Protein AF-A0A1Z8V7V6-F1 (afdb_monomer_lite)

pLDDT: mean 82.3, std 11.5, range [43.56, 96.5]

Radius of gyration: 15.05 Å; chains: 1; bounding box: 39×36×38 Å

Secondary structure (DSSP, 8-state):
-HHHHHHHHHHTTS-GGGGGGGGGGGS---HHHHHHHHHHHHHHHHHHHH-HHHHHHHHHHHHHHHHTT-HHHHHHHHHHHIIIIIHHHHHHTS-HHHHHHHHHHHHHHHHHHHHTGGG----HHHHHHHHHHHHHHHHGGG--

Sequence (144 aa):
MILSGSHGFTDAGKPLPELTPYAFALLPIPSDVTTACFAGSSIVHFSRDIGFWPSMGFHVLLVALAFARLEYFAWMILSVYMWFLHIPKQISSNTETENKQVLCSFICLLPIAYIMQDSFVFDTFLQKIVVSHIVISRKKSQTH

Structure (mmCIF, N/CA/C/O backbone):
data_AF-A0A1Z8V7V6-F1
#
_entry.id   AF-A0A1Z8V7V6-F1
#
loop_
_atom_site.group_PDB
_atom_site.id
_atom_site.type_symbol
_atom_site.label_atom_id
_atom_site.label_alt_id
_atom_site.label_comp_id
_atom_site.label_asym_id
_atom_site.label_entity_id
_atom_site.label_seq_id
_atom_site.pdbx_PDB_ins_code
_atom_site.Cartn_x
_atom_site.Cartn_y
_atom_site.Cartn_z
_atom_site.occupancy
_atom_site.B_iso_or_equiv
_atom_site.auth_seq_id
_atom_site.auth_comp_id
_atom_site.auth_asym_id
_atom_site.auth_atom_id
_atom_site.pdbx_PDB_model_num
ATOM 1 N N . MET A 1 1 ? 9.149 -5.134 4.217 1.00 50.00 1 MET A N 1
ATOM 2 C CA . MET A 1 1 ? 9.437 -5.334 5.649 1.00 50.00 1 MET A CA 1
ATOM 3 C C . MET A 1 1 ? 9.040 -4.130 6.488 1.00 50.00 1 MET A C 1
ATOM 5 O O . MET A 1 1 ? 8.273 -4.323 7.412 1.00 50.00 1 MET A O 1
ATOM 9 N N . ILE A 1 2 ? 9.482 -2.909 6.169 1.00 56.66 2 ILE A N 1
ATOM 10 C CA . ILE A 1 2 ? 9.160 -1.712 6.968 1.00 56.66 2 ILE A CA 1
ATOM 11 C C . ILE A 1 2 ? 7.733 -1.212 6.758 1.00 56.66 2 ILE A C 1
ATOM 13 O O . ILE A 1 2 ? 7.024 -1.090 7.739 1.00 56.66 2 ILE A O 1
ATOM 17 N N . LEU A 1 3 ? 7.280 -1.014 5.513 1.00 59.72 3 LEU A N 1
ATOM 18 C CA . LEU A 1 3 ? 5.876 -0.664 5.235 1.00 59.72 3 LEU A CA 1
ATOM 19 C C . LEU A 1 3 ? 4.927 -1.746 5.767 1.00 59.72 3 LEU A C 1
ATOM 21 O O . LEU A 1 3 ? 4.022 -1.486 6.540 1.00 59.72 3 LEU A O 1
ATOM 25 N N . SER A 1 4 ? 5.195 -3.006 5.436 1.00 61.66 4 SER A N 1
ATOM 26 C CA . SER A 1 4 ? 4.468 -4.156 5.989 1.00 61.66 4 SER A CA 1
ATOM 27 C C . SER A 1 4 ? 4.555 -4.253 7.522 1.00 61.66 4 SER A C 1
ATOM 29 O O . SER A 1 4 ? 3.616 -4.710 8.159 1.00 61.66 4 SER A O 1
ATOM 31 N N . GLY A 1 5 ? 5.676 -3.841 8.115 1.00 59.69 5 GLY A N 1
ATOM 32 C CA . GLY A 1 5 ? 5.939 -3.897 9.550 1.00 59.69 5 GLY A CA 1
ATOM 33 C C . GLY A 1 5 ? 5.271 -2.757 10.307 1.00 59.69 5 GLY A C 1
ATOM 34 O O . GLY A 1 5 ? 4.715 -3.003 11.365 1.00 59.69 5 GLY A O 1
ATOM 35 N N . SER A 1 6 ? 5.235 -1.544 9.751 1.00 65.19 6 SER A N 1
ATOM 36 C CA . SER A 1 6 ? 4.449 -0.428 10.278 1.00 65.19 6 SER A CA 1
ATOM 37 C C . SER A 1 6 ? 2.956 -0.721 10.159 1.00 65.19 6 SER A C 1
ATOM 39 O O . SER A 1 6 ? 2.206 -0.494 11.105 1.00 65.19 6 SER A O 1
ATOM 41 N N . HIS A 1 7 ? 2.520 -1.320 9.052 1.00 73.19 7 HIS A N 1
ATOM 42 C CA . HIS A 1 7 ? 1.152 -1.806 8.888 1.00 73.19 7 HIS A CA 1
ATOM 43 C C . HIS A 1 7 ? 0.796 -2.903 9.907 1.00 73.19 7 HIS A C 1
ATOM 45 O O . HIS A 1 7 ? -0.213 -2.788 10.597 1.00 73.19 7 HIS A O 1
ATOM 51 N N . GLY A 1 8 ? 1.656 -3.908 10.099 1.00 71.44 8 GLY A N 1
ATOM 52 C CA . GLY A 1 8 ? 1.454 -4.933 11.129 1.00 71.44 8 GLY A CA 1
ATOM 53 C C . GLY A 1 8 ? 1.480 -4.372 12.556 1.00 71.44 8 GLY A C 1
ATOM 54 O O . GLY A 1 8 ? 0.655 -4.745 13.384 1.00 71.44 8 GLY A O 1
ATOM 55 N N . PHE A 1 9 ? 2.386 -3.434 12.844 1.00 74.12 9 PHE A N 1
ATOM 56 C CA . PHE A 1 9 ? 2.517 -2.810 14.162 1.00 74.12 9 PHE A CA 1
ATOM 57 C C . PHE A 1 9 ? 1.311 -1.933 14.508 1.00 74.12 9 PHE A C 1
ATOM 59 O O . PHE A 1 9 ? 0.814 -1.991 15.629 1.00 74.12 9 PHE A O 1
ATOM 66 N N . THR A 1 10 ? 0.793 -1.172 13.540 1.00 74.38 10 THR A N 1
ATOM 67 C CA . THR A 1 10 ? -0.421 -0.357 13.727 1.00 74.38 10 THR A CA 1
ATOM 68 C C . THR A 1 10 ? -1.684 -1.198 13.936 1.00 74.38 10 THR A C 1
ATOM 70 O O . THR A 1 10 ? -2.647 -0.709 14.523 1.00 74.38 10 THR A O 1
ATOM 73 N N . ASP A 1 11 ? -1.685 -2.468 13.521 1.00 80.00 11 ASP A N 1
ATOM 74 C CA . ASP A 1 11 ? -2.798 -3.394 13.750 1.00 80.00 11 ASP A CA 1
ATOM 75 C C . ASP A 1 11 ? -2.637 -4.261 15.008 1.00 80.00 11 ASP A C 1
ATOM 77 O O . ASP A 1 11 ? -3.617 -4.848 15.460 1.00 80.00 11 ASP A O 1
ATOM 81 N N . ALA A 1 12 ? -1.444 -4.330 15.610 1.00 77.38 12 ALA A N 1
ATOM 82 C CA . ALA A 1 12 ? -1.124 -5.271 16.691 1.00 77.38 12 ALA A CA 1
ATOM 83 C C . ALA A 1 12 ? -2.007 -5.132 17.951 1.00 77.38 12 ALA A C 1
ATOM 85 O O . ALA A 1 12 ? -2.104 -6.071 18.737 1.00 77.38 12 ALA A O 1
ATOM 86 N N . GLY A 1 13 ? -2.660 -3.982 18.147 1.00 76.25 13 GLY A N 1
ATOM 87 C CA . GLY A 1 13 ? -3.588 -3.736 19.257 1.00 76.25 13 GLY A CA 1
ATOM 88 C C . GLY A 1 13 ? -5.058 -4.081 18.981 1.00 76.25 13 GLY A C 1
ATOM 89 O O . GLY A 1 13 ? -5.891 -3.873 19.862 1.00 76.25 13 GLY A O 1
ATOM 90 N N . LYS A 1 14 ? -5.410 -4.555 17.778 1.00 80.94 14 LYS A N 1
ATOM 91 C CA . LYS A 1 14 ? -6.806 -4.802 17.375 1.00 80.94 14 LYS A CA 1
ATOM 92 C C . LYS A 1 14 ? -7.329 -6.158 17.872 1.00 80.94 14 LYS A C 1
ATOM 94 O O . LYS A 1 14 ? -6.554 -7.107 18.010 1.00 80.94 14 LYS A O 1
ATOM 99 N N . PRO A 1 15 ? -8.645 -6.294 18.129 1.00 84.12 15 PRO A N 1
ATOM 100 C CA . PRO A 1 15 ? -9.222 -7.556 18.583 1.00 84.12 15 PRO A CA 1
ATOM 101 C C . PRO A 1 15 ? -9.120 -8.644 17.500 1.00 84.12 15 PRO A C 1
ATOM 103 O O . PRO A 1 15 ? -9.213 -8.364 16.305 1.00 84.12 15 PRO A O 1
ATOM 106 N N . LEU A 1 16 ? -8.984 -9.911 17.915 1.00 85.25 16 LEU A N 1
ATOM 107 C CA . LEU A 1 16 ? -8.756 -11.055 17.013 1.00 85.25 16 LEU A CA 1
ATOM 108 C C . LEU A 1 16 ? -9.713 -11.137 15.801 1.00 85.25 16 LEU A C 1
ATOM 110 O O . LEU A 1 16 ? -9.227 -11.399 14.699 1.00 85.25 16 LEU A O 1
ATOM 114 N N . PRO A 1 17 ? -11.035 -10.884 15.924 1.00 87.38 17 PRO A N 1
ATOM 115 C CA . PRO A 1 17 ? -11.937 -10.913 14.770 1.00 87.38 17 PRO A CA 1
ATOM 116 C C . PRO A 1 17 ? -11.606 -9.864 13.699 1.00 87.38 17 PRO A C 1
ATOM 118 O O . PRO A 1 17 ? -11.853 -10.089 12.513 1.00 87.38 17 PRO A O 1
ATOM 121 N N . GLU A 1 18 ? -11.028 -8.726 14.086 1.00 84.38 18 GLU A N 1
ATOM 122 C CA . GLU A 1 18 ? -10.597 -7.679 13.155 1.00 84.38 18 GLU A CA 1
ATOM 123 C C . GLU A 1 18 ? -9.284 -8.021 12.455 1.00 84.38 18 GLU A C 1
ATOM 125 O O . GLU A 1 18 ? -9.044 -7.525 11.360 1.00 84.38 18 GLU A O 1
ATOM 130 N N . LEU A 1 19 ? -8.475 -8.911 13.032 1.00 86.38 19 LEU A N 1
ATOM 131 C CA . LEU A 1 19 ? -7.232 -9.401 12.435 1.00 86.38 19 LEU A CA 1
ATOM 132 C C . LEU A 1 19 ? -7.458 -10.534 11.426 1.00 86.38 19 LEU A C 1
ATOM 134 O O . LEU A 1 19 ? -6.519 -10.946 10.751 1.00 86.38 19 LEU A O 1
ATOM 138 N N . THR A 1 20 ? -8.695 -11.014 11.264 1.00 90.31 20 THR A N 1
ATOM 139 C CA . THR A 1 20 ? -9.035 -12.085 10.312 1.00 90.31 20 THR A CA 1
ATOM 140 C C . THR A 1 20 ? -8.569 -11.844 8.870 1.00 90.31 20 THR A C 1
ATOM 142 O O . THR A 1 20 ? -8.186 -12.829 8.235 1.00 90.31 20 THR A O 1
ATOM 145 N N . PRO A 1 21 ? -8.484 -10.604 8.331 1.00 90.75 21 PRO A N 1
ATOM 146 C CA . PRO A 1 21 ? -7.921 -10.388 7.001 1.00 90.75 21 PRO A CA 1
ATOM 147 C C . PRO A 1 21 ? -6.472 -10.866 6.864 1.00 90.75 21 PRO A C 1
ATOM 149 O O . PRO A 1 21 ? -6.101 -11.288 5.777 1.00 90.75 21 PRO A O 1
ATOM 152 N N . TYR A 1 22 ? -5.678 -10.908 7.942 1.00 88.56 22 TYR A N 1
ATOM 153 C CA . TYR A 1 22 ? -4.311 -11.443 7.900 1.00 88.56 22 TYR A CA 1
ATOM 154 C C . TYR A 1 22 ? -4.242 -12.939 7.577 1.00 88.56 22 TYR A C 1
ATOM 156 O O . TYR A 1 22 ? -3.203 -13.404 7.109 1.00 88.56 22 TYR A O 1
ATOM 164 N N . ALA A 1 23 ? -5.337 -13.696 7.725 1.00 89.06 23 ALA A N 1
ATOM 165 C CA . ALA A 1 23 ? -5.397 -15.078 7.249 1.00 89.06 23 ALA A CA 1
ATOM 166 C C . ALA A 1 23 ? -5.151 -15.177 5.728 1.00 89.06 23 ALA A C 1
ATOM 168 O O . ALA A 1 23 ? -4.645 -16.192 5.252 1.00 89.06 23 ALA A O 1
ATOM 169 N N . PHE A 1 24 ? -5.415 -14.101 4.972 1.00 87.38 24 PHE A N 1
ATOM 170 C CA . PHE A 1 24 ? -5.068 -13.982 3.553 1.00 87.38 24 PHE A CA 1
ATOM 171 C C . PHE A 1 24 ? -3.570 -14.186 3.287 1.00 87.38 24 PHE A C 1
ATOM 173 O O . PHE A 1 24 ? -3.202 -14.773 2.269 1.00 87.38 24 PHE A O 1
ATOM 180 N N . ALA A 1 25 ? -2.700 -13.760 4.211 1.00 88.06 25 ALA A N 1
ATOM 181 C CA . ALA A 1 25 ? -1.253 -13.920 4.082 1.00 88.06 25 ALA A CA 1
ATOM 182 C C . ALA A 1 25 ? -0.804 -15.389 4.066 1.00 88.06 25 ALA A C 1
ATOM 184 O O . ALA A 1 25 ? 0.235 -15.698 3.483 1.00 88.06 25 ALA A O 1
ATOM 185 N N . LEU A 1 26 ? -1.607 -16.290 4.640 1.00 90.19 26 LEU A N 1
ATOM 186 C CA . LEU A 1 26 ? -1.326 -17.725 4.711 1.00 90.19 26 LEU A CA 1
ATOM 187 C C . LEU A 1 26 ? -1.820 -18.500 3.481 1.00 90.19 26 LEU A C 1
ATOM 189 O O . LEU A 1 26 ? -1.464 -19.663 3.304 1.00 90.19 26 LEU A O 1
ATOM 193 N N . LEU A 1 27 ? -2.639 -17.884 2.623 1.00 91.50 27 LEU A N 1
ATOM 194 C CA . LEU A 1 27 ? -3.195 -18.564 1.457 1.00 91.50 27 LEU A CA 1
ATOM 195 C C . LEU A 1 27 ? -2.133 -18.725 0.352 1.00 91.50 27 LEU A C 1
ATOM 197 O O . LEU A 1 27 ? -1.393 -17.771 0.068 1.00 91.50 27 LEU A O 1
ATOM 201 N N . PRO A 1 28 ? -2.084 -19.880 -0.343 1.00 93.25 28 PRO A N 1
ATOM 202 C CA . PRO A 1 28 ? -1.144 -20.146 -1.435 1.00 93.25 28 PRO A CA 1
ATOM 203 C C . PRO A 1 28 ? -1.576 -19.452 -2.740 1.00 93.25 28 PRO A C 1
ATOM 205 O O . PRO A 1 28 ? -1.798 -20.078 -3.772 1.00 93.25 28 PRO A O 1
ATOM 208 N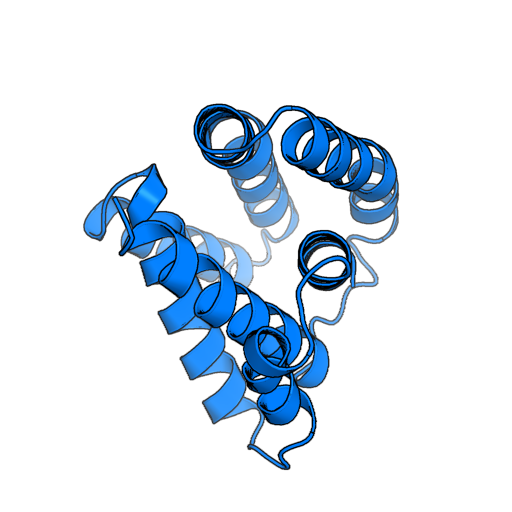 N . ILE A 1 29 ? -1.741 -18.132 -2.688 1.00 90.44 29 ILE A N 1
ATOM 209 C CA . ILE A 1 29 ? -2.139 -17.305 -3.830 1.00 90.44 29 ILE A CA 1
ATOM 210 C C . ILE A 1 29 ? -0.910 -17.026 -4.704 1.00 90.44 29 ILE A C 1
ATOM 212 O O . ILE A 1 29 ? 0.121 -16.626 -4.143 1.00 90.44 29 ILE A O 1
ATOM 216 N N . PRO A 1 30 ? -1.019 -17.176 -6.040 1.00 93.38 30 PRO A N 1
ATOM 217 C CA . PRO A 1 30 ? 0.051 -16.850 -6.978 1.00 93.38 30 PRO A CA 1
ATOM 218 C C . PRO A 1 30 ? 0.579 -15.418 -6.818 1.00 93.38 30 PRO A C 1
ATOM 220 O O . PRO A 1 30 ? -0.165 -14.495 -6.463 1.00 93.38 30 PRO A O 1
ATOM 223 N N . SER A 1 31 ? 1.867 -15.226 -7.113 1.00 90.12 31 SER A N 1
ATOM 224 C CA . SER A 1 31 ? 2.532 -13.925 -6.961 1.00 90.12 31 SER A CA 1
ATOM 225 C C . SER A 1 31 ? 1.898 -12.840 -7.834 1.00 90.12 31 SER A C 1
ATOM 227 O O . SER A 1 31 ? 1.666 -11.730 -7.357 1.00 90.12 31 SER A O 1
ATOM 229 N N . ASP A 1 32 ? 1.527 -13.174 -9.071 1.00 92.62 32 ASP A N 1
ATOM 230 C CA . ASP A 1 32 ? 0.951 -12.216 -10.023 1.00 92.62 32 ASP A CA 1
ATOM 231 C C . ASP A 1 32 ? -0.406 -11.690 -9.545 1.00 92.62 32 ASP A C 1
ATOM 233 O O . ASP A 1 32 ? -0.665 -10.487 -9.553 1.00 92.62 32 ASP A O 1
ATOM 237 N N . VAL A 1 33 ? -1.248 -12.594 -9.033 1.00 93.56 33 VAL A N 1
ATOM 238 C CA . VAL A 1 33 ? -2.550 -12.246 -8.446 1.00 93.56 33 VAL A CA 1
ATOM 239 C C . VAL A 1 33 ? -2.352 -11.374 -7.210 1.00 93.56 33 VAL A C 1
ATOM 241 O O . VAL A 1 33 ? -3.017 -10.353 -7.059 1.00 93.56 33 VAL A O 1
ATOM 244 N N . THR A 1 34 ? -1.403 -11.739 -6.346 1.00 92.00 34 THR A N 1
ATOM 245 C CA . THR A 1 34 ? -1.084 -10.956 -5.146 1.00 92.00 34 THR A CA 1
ATOM 246 C C . THR A 1 34 ? -0.609 -9.549 -5.510 1.00 92.00 34 THR A C 1
ATOM 248 O O . THR A 1 34 ? -1.074 -8.580 -4.913 1.00 92.00 34 THR A O 1
ATOM 251 N N . THR A 1 35 ? 0.241 -9.431 -6.529 1.00 91.06 35 THR A N 1
ATOM 252 C CA . THR A 1 35 ? 0.769 -8.153 -7.018 1.00 91.06 35 THR A CA 1
ATOM 253 C C . THR A 1 35 ? -0.349 -7.286 -7.590 1.00 91.06 35 THR A C 1
ATOM 255 O O . THR A 1 35 ? -0.432 -6.102 -7.266 1.00 91.06 35 THR A O 1
ATOM 258 N N . ALA A 1 36 ? -1.268 -7.869 -8.367 1.00 91.00 36 ALA A N 1
ATOM 259 C CA . ALA A 1 36 ? -2.441 -7.163 -8.879 1.00 91.00 36 ALA A CA 1
ATOM 260 C C . ALA A 1 36 ? -3.362 -6.679 -7.742 1.00 91.00 36 ALA A C 1
ATOM 262 O O . ALA A 1 36 ? -3.774 -5.516 -7.723 1.00 91.00 36 ALA A O 1
ATOM 263 N N . CYS A 1 37 ? -3.640 -7.539 -6.756 1.00 91.81 37 CYS A N 1
ATOM 264 C CA . CYS A 1 37 ? -4.417 -7.178 -5.569 1.00 91.81 37 CYS A CA 1
ATOM 265 C C . CYS A 1 37 ? -3.742 -6.067 -4.759 1.00 91.81 37 CYS A C 1
ATOM 267 O O . CYS A 1 37 ? -4.419 -5.136 -4.322 1.00 91.81 37 CYS A O 1
ATOM 269 N N . PHE A 1 38 ? -2.426 -6.145 -4.568 1.00 91.62 38 PHE A N 1
ATOM 270 C CA . PHE A 1 38 ? -1.636 -5.125 -3.889 1.00 91.62 38 PHE A CA 1
ATOM 271 C C . PHE A 1 38 ? -1.705 -3.788 -4.625 1.00 91.62 38 PHE A C 1
ATOM 273 O O . PHE A 1 38 ? -2.077 -2.788 -4.013 1.00 91.62 38 PHE A O 1
ATOM 280 N N . ALA A 1 39 ? -1.452 -3.774 -5.935 1.00 92.00 39 ALA A N 1
ATOM 281 C CA . ALA A 1 39 ? -1.514 -2.564 -6.748 1.00 92.00 39 ALA A CA 1
ATOM 282 C C . ALA A 1 39 ? -2.903 -1.909 -6.685 1.00 92.00 39 ALA A C 1
ATOM 284 O O . ALA A 1 39 ? -3.018 -0.724 -6.368 1.00 92.00 39 ALA A O 1
ATOM 285 N N . GLY A 1 40 ? -3.970 -2.686 -6.898 1.00 93.31 40 GLY A N 1
ATOM 286 C CA . GLY A 1 40 ? -5.342 -2.182 -6.811 1.00 93.31 40 GLY A CA 1
ATOM 287 C C . GLY A 1 40 ? -5.699 -1.676 -5.410 1.00 93.31 40 GLY A C 1
ATOM 288 O O . GLY A 1 40 ? -6.298 -0.609 -5.260 1.00 93.31 40 GLY A O 1
ATOM 289 N N . SER A 1 41 ? -5.290 -2.400 -4.365 1.00 92.12 41 SER A N 1
ATOM 290 C CA . SER A 1 41 ? -5.546 -1.997 -2.977 1.00 92.12 41 SER A CA 1
ATOM 291 C C . SER A 1 41 ? -4.807 -0.713 -2.623 1.00 92.12 41 SER A C 1
ATOM 293 O O . SER A 1 41 ? -5.403 0.155 -1.987 1.00 92.12 41 SER A O 1
ATOM 295 N N . SER A 1 42 ? -3.558 -0.571 -3.072 1.00 91.56 42 SER A N 1
ATOM 296 C CA . SER A 1 42 ? -2.728 0.616 -2.871 1.00 91.56 42 SER A CA 1
ATOM 297 C C . SER A 1 42 ? -3.328 1.836 -3.572 1.00 91.56 42 SER A C 1
ATOM 299 O O . SER A 1 42 ? -3.553 2.855 -2.924 1.00 91.56 42 SER A O 1
ATOM 301 N N . ILE A 1 43 ? -3.741 1.720 -4.840 1.00 94.50 43 ILE A N 1
ATOM 302 C CA . ILE A 1 43 ? -4.402 2.824 -5.562 1.00 94.50 43 ILE 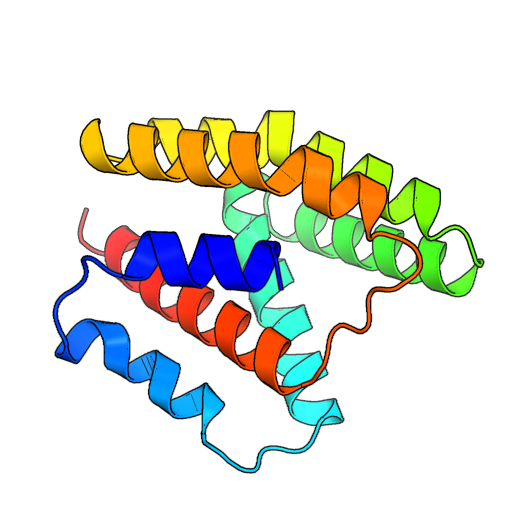A CA 1
ATOM 303 C C . ILE A 1 43 ? -5.630 3.315 -4.793 1.00 94.50 43 ILE A C 1
ATOM 305 O O . ILE A 1 43 ? -5.788 4.513 -4.549 1.00 94.50 43 ILE A O 1
ATOM 309 N N . VAL A 1 44 ? -6.501 2.401 -4.365 1.00 93.56 44 VAL A N 1
ATOM 310 C CA . VAL A 1 44 ? -7.723 2.794 -3.660 1.00 93.56 44 VAL A CA 1
ATOM 311 C C . VAL A 1 44 ? -7.420 3.271 -2.233 1.00 93.56 44 VAL A C 1
ATOM 313 O O . VAL A 1 44 ? -8.104 4.161 -1.735 1.00 93.56 44 VAL A O 1
ATOM 316 N N . HIS A 1 45 ? -6.387 2.753 -1.569 1.00 90.88 45 HIS A N 1
ATOM 317 C CA . HIS A 1 45 ? -5.954 3.248 -0.261 1.00 90.88 45 HIS A CA 1
ATOM 318 C C . HIS A 1 45 ? -5.486 4.708 -0.348 1.00 90.88 45 HIS A C 1
ATOM 320 O O . HIS A 1 45 ? -6.061 5.569 0.314 1.00 90.88 45 HIS A O 1
ATOM 326 N N . PHE A 1 46 ? -4.549 5.000 -1.250 1.00 90.31 46 PHE A N 1
ATOM 327 C CA . PHE A 1 46 ? -3.984 6.336 -1.463 1.00 90.31 46 PHE A CA 1
ATOM 328 C C . PHE A 1 46 ? -5.003 7.311 -2.077 1.00 90.31 46 PHE A C 1
ATOM 330 O O . PHE A 1 46 ? -4.917 8.522 -1.884 1.00 90.31 46 PHE A O 1
ATOM 337 N N . SER A 1 47 ? -6.044 6.810 -2.756 1.00 93.88 47 SER A N 1
ATOM 338 C CA . SER A 1 47 ? -7.128 7.664 -3.261 1.00 93.88 47 SER A CA 1
ATOM 339 C C . SER A 1 47 ? -7.910 8.381 -2.164 1.00 93.88 47 SER A C 1
ATOM 341 O O . SER A 1 47 ? -8.534 9.406 -2.430 1.00 93.88 47 SER A O 1
ATOM 343 N N . ARG A 1 48 ? -7.861 7.879 -0.924 1.00 88.69 48 ARG A N 1
ATOM 344 C CA . ARG A 1 48 ? -8.448 8.576 0.221 1.00 88.69 48 ARG A CA 1
ATOM 345 C C . ARG A 1 48 ? -7.708 9.864 0.520 1.00 88.69 48 ARG A C 1
ATOM 347 O O . ARG A 1 48 ? -8.338 10.805 0.992 1.00 88.69 48 ARG A O 1
ATOM 354 N N . ASP A 1 49 ? -6.413 9.915 0.230 1.00 89.75 49 ASP A N 1
ATOM 355 C CA . ASP A 1 49 ? -5.561 11.051 0.546 1.00 89.75 49 ASP A CA 1
ATOM 356 C C . ASP A 1 49 ? -5.687 12.143 -0.505 1.00 89.75 49 ASP A C 1
ATOM 358 O O . ASP A 1 49 ? -5.979 13.282 -0.143 1.00 89.75 49 ASP A O 1
ATOM 362 N N . ILE A 1 50 ? -5.543 11.765 -1.780 1.00 92.75 50 ILE A N 1
ATOM 363 C CA . ILE A 1 50 ? -5.386 12.689 -2.914 1.00 92.75 50 ILE A CA 1
ATOM 364 C C . ILE A 1 50 ? -6.431 12.513 -4.030 1.00 92.75 50 ILE A C 1
ATOM 366 O O . ILE A 1 50 ? -6.335 13.156 -5.070 1.00 92.75 50 ILE A O 1
ATOM 370 N N . GLY A 1 51 ? -7.438 11.656 -3.847 1.00 93.75 51 GLY A N 1
ATOM 371 C CA . GLY A 1 51 ? -8.432 11.324 -4.872 1.00 93.75 51 GLY A CA 1
ATOM 372 C C . GLY A 1 51 ? -8.000 10.185 -5.804 1.00 93.75 51 GLY A C 1
ATOM 373 O O . GLY A 1 51 ? -6.825 9.824 -5.892 1.00 93.75 51 GLY A O 1
ATOM 374 N N . PHE A 1 52 ? -8.967 9.590 -6.513 1.00 94.69 52 PHE A N 1
ATOM 375 C CA . PHE A 1 52 ? -8.734 8.391 -7.333 1.00 94.69 52 PHE A CA 1
ATOM 376 C C . PHE A 1 52 ? -7.779 8.637 -8.506 1.00 94.69 52 PHE A C 1
ATOM 378 O O . PHE A 1 52 ? -6.779 7.933 -8.629 1.00 94.69 52 PHE A O 1
ATOM 385 N N . TRP A 1 53 ? -8.048 9.649 -9.337 1.00 96.50 53 TRP A N 1
ATOM 386 C CA . TRP A 1 53 ? -7.222 9.935 -10.514 1.00 96.50 53 TRP A CA 1
ATOM 387 C C . TRP A 1 53 ? -5.780 10.324 -10.155 1.00 96.50 53 TRP A C 1
ATOM 389 O O . TRP A 1 53 ? -4.870 9.738 -10.743 1.00 96.50 53 TRP A O 1
ATOM 399 N N . PRO A 1 54 ? -5.528 11.211 -9.167 1.00 95.69 54 PRO A N 1
ATOM 400 C CA . PRO A 1 54 ? -4.162 11.507 -8.740 1.00 95.69 54 PRO A CA 1
ATOM 401 C C . PRO A 1 54 ? -3.452 10.293 -8.140 1.00 95.69 54 PRO A C 1
ATOM 403 O O . PRO A 1 54 ? -2.283 10.080 -8.436 1.00 95.69 54 PRO A O 1
ATOM 406 N N . SER A 1 55 ? -4.152 9.449 -7.371 1.00 95.25 55 SER A N 1
ATOM 407 C CA . SER A 1 55 ? -3.583 8.197 -6.853 1.00 95.25 55 SER A CA 1
ATOM 408 C C . SER A 1 55 ? -3.183 7.237 -7.974 1.00 95.25 55 SER A C 1
ATOM 410 O O . SER A 1 55 ? -2.075 6.700 -7.967 1.00 95.25 55 SER A O 1
ATOM 412 N N . MET A 1 56 ? -4.047 7.048 -8.973 1.00 96.12 56 MET A N 1
ATOM 413 C CA . MET A 1 56 ? -3.735 6.200 -10.121 1.00 96.12 56 MET A CA 1
ATOM 414 C C . MET A 1 56 ? -2.544 6.756 -10.911 1.00 96.12 56 MET A C 1
ATOM 416 O O . MET A 1 56 ? -1.611 6.012 -11.203 1.00 96.12 56 MET A O 1
ATOM 420 N N . GLY A 1 57 ? -2.532 8.063 -11.195 1.00 96.50 57 GLY A N 1
ATOM 421 C CA . GLY A 1 57 ? -1.416 8.729 -11.872 1.00 96.50 57 GLY A CA 1
ATOM 422 C C . GLY A 1 57 ? -0.103 8.628 -11.092 1.00 96.50 57 GLY A C 1
ATOM 423 O O . GLY A 1 57 ? 0.939 8.351 -11.678 1.00 96.50 57 GLY A O 1
ATOM 424 N N . PHE A 1 58 ? -0.161 8.762 -9.767 1.00 95.31 58 PHE A N 1
ATOM 425 C CA . PHE A 1 58 ? 0.982 8.578 -8.877 1.00 95.31 58 PHE A CA 1
ATOM 426 C C . PHE A 1 58 ? 1.558 7.160 -8.975 1.00 95.31 58 PHE A C 1
ATOM 428 O O . PHE A 1 58 ? 2.758 7.000 -9.169 1.00 95.31 58 PHE A O 1
ATOM 435 N N . HIS A 1 59 ? 0.714 6.125 -8.932 1.00 94.75 59 HIS A N 1
ATOM 436 C CA . HIS A 1 59 ? 1.171 4.740 -9.081 1.00 94.75 59 HIS A CA 1
ATOM 437 C C . HIS A 1 59 ? 1.753 4.470 -10.473 1.00 94.75 59 HIS A C 1
ATOM 439 O O . HIS A 1 59 ? 2.796 3.829 -10.580 1.00 94.75 59 HIS A O 1
ATOM 445 N N . VAL A 1 60 ? 1.127 4.993 -11.533 1.00 96.00 60 VAL A N 1
ATOM 446 C CA . VAL A 1 60 ? 1.659 4.895 -12.902 1.00 96.00 60 VAL A CA 1
ATOM 447 C C . VAL A 1 60 ? 3.032 5.564 -13.003 1.00 96.00 60 VAL A C 1
ATOM 449 O O . VAL A 1 60 ? 3.939 4.981 -13.590 1.00 96.00 60 VAL A O 1
ATOM 452 N N . LEU A 1 61 ? 3.217 6.740 -12.393 1.00 95.88 61 LEU A N 1
ATOM 453 C CA . LEU A 1 61 ? 4.508 7.427 -12.347 1.00 95.88 61 LEU A CA 1
ATOM 454 C C . LEU A 1 61 ? 5.571 6.587 -11.629 1.00 95.88 61 LEU A C 1
ATOM 456 O O . LEU A 1 61 ? 6.667 6.423 -12.159 1.00 95.88 61 LEU A O 1
ATOM 460 N N . LEU A 1 62 ? 5.258 6.025 -10.457 1.00 92.69 62 LEU A N 1
ATOM 461 C CA . LEU A 1 62 ? 6.197 5.174 -9.717 1.00 92.69 62 LEU A CA 1
ATOM 462 C C . LEU A 1 62 ? 6.605 3.936 -10.528 1.00 92.69 62 LEU A C 1
ATOM 464 O O . LEU A 1 62 ? 7.784 3.591 -10.573 1.00 92.69 62 LEU A O 1
ATOM 468 N N . VAL A 1 63 ? 5.649 3.304 -11.212 1.00 91.12 63 VAL A N 1
ATOM 469 C CA . VAL A 1 63 ? 5.912 2.167 -12.103 1.00 91.12 63 VAL A CA 1
ATOM 470 C C . VAL A 1 63 ? 6.788 2.590 -13.283 1.00 91.12 63 VAL A C 1
ATOM 472 O O . VAL A 1 63 ? 7.765 1.911 -13.587 1.00 91.12 63 VAL A O 1
ATOM 475 N N . ALA A 1 64 ? 6.495 3.724 -13.922 1.00 94.38 64 ALA A N 1
ATOM 476 C CA . ALA A 1 64 ? 7.291 4.240 -15.034 1.00 94.38 64 ALA A CA 1
ATOM 477 C C . ALA A 1 64 ? 8.742 4.541 -14.618 1.00 94.38 64 ALA A C 1
ATOM 479 O O . ALA A 1 64 ? 9.672 4.189 -15.343 1.00 94.38 64 ALA A O 1
ATOM 480 N N . LEU A 1 65 ? 8.945 5.131 -13.435 1.00 92.69 65 LEU A N 1
ATOM 481 C CA . LEU A 1 65 ? 10.275 5.378 -12.874 1.00 92.69 65 LEU A CA 1
ATOM 482 C C . LEU A 1 65 ? 11.027 4.073 -12.594 1.00 92.69 65 LEU A C 1
ATOM 484 O O . LEU A 1 65 ? 12.208 3.978 -12.917 1.00 92.69 65 LEU A O 1
ATOM 488 N N . ALA A 1 66 ? 10.350 3.053 -12.064 1.00 87.62 66 ALA A N 1
ATOM 489 C CA . ALA A 1 66 ? 10.949 1.735 -11.875 1.00 87.62 66 ALA A CA 1
ATOM 490 C C . ALA A 1 66 ? 11.364 1.097 -13.217 1.00 87.62 66 ALA A C 1
ATOM 492 O O . ALA A 1 66 ? 12.487 0.619 -13.350 1.00 87.62 66 ALA A O 1
ATOM 493 N N . PHE A 1 67 ? 10.518 1.160 -14.253 1.00 91.56 67 PHE A N 1
ATOM 494 C CA . PHE A 1 67 ? 10.878 0.677 -15.597 1.00 91.56 67 PHE A CA 1
ATOM 495 C C . PHE A 1 67 ? 12.058 1.439 -16.214 1.00 91.56 67 PHE A C 1
ATOM 497 O O . PHE A 1 67 ? 12.854 0.852 -16.947 1.00 91.56 67 PHE A O 1
ATOM 504 N N . ALA A 1 68 ? 12.197 2.728 -15.901 1.00 94.75 68 ALA A N 1
ATOM 505 C CA . ALA A 1 68 ? 13.316 3.560 -16.332 1.00 94.75 68 ALA A CA 1
ATOM 506 C C . ALA A 1 68 ? 14.606 3.351 -15.511 1.00 94.75 68 ALA A C 1
ATOM 508 O O . ALA A 1 68 ? 15.593 4.033 -15.784 1.00 94.75 68 ALA A O 1
ATOM 509 N N . ARG A 1 69 ? 14.620 2.426 -14.535 1.00 91.38 69 ARG A N 1
ATOM 510 C CA . ARG A 1 69 ? 15.729 2.216 -13.581 1.00 91.38 69 ARG A CA 1
ATOM 511 C C . ARG A 1 69 ? 16.065 3.471 -12.765 1.00 91.38 69 ARG A C 1
ATOM 513 O O . ARG A 1 69 ? 17.223 3.840 -12.582 1.00 91.38 69 ARG A O 1
ATOM 520 N N . LEU A 1 70 ? 15.015 4.180 -12.350 1.00 89.62 70 LEU A N 1
ATOM 521 C CA . LEU A 1 70 ? 15.057 5.377 -11.510 1.00 89.62 70 LEU A CA 1
ATOM 522 C C . LEU A 1 70 ? 14.394 5.096 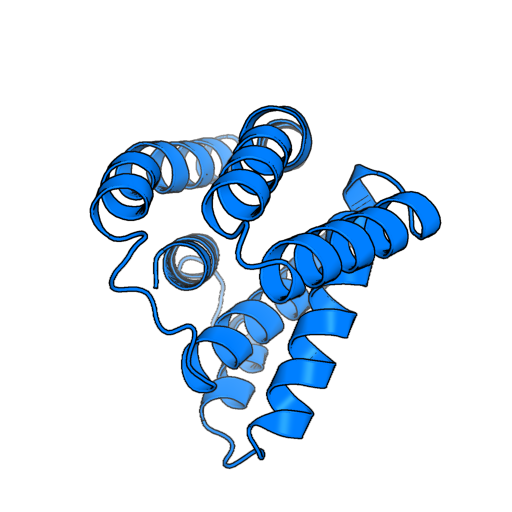-10.150 1.00 89.62 70 LEU A C 1
ATOM 524 O O . LEU A 1 70 ? 13.609 5.899 -9.641 1.00 89.62 70 LEU A O 1
ATOM 528 N N . GLU A 1 71 ? 14.700 3.945 -9.551 1.00 83.81 71 GLU A N 1
ATOM 529 C CA . GLU A 1 71 ? 14.098 3.453 -8.308 1.00 83.81 71 GLU A CA 1
ATOM 530 C C . GLU A 1 71 ? 14.333 4.416 -7.139 1.00 83.81 71 GLU A C 1
ATOM 532 O O . GLU A 1 71 ? 13.432 4.630 -6.331 1.00 83.81 71 GLU A O 1
ATOM 537 N N . TYR A 1 72 ? 15.501 5.067 -7.090 1.00 83.94 72 TYR A N 1
ATOM 538 C CA . TYR A 1 72 ? 15.805 6.102 -6.098 1.00 83.94 72 TYR A CA 1
ATOM 539 C C . TYR A 1 72 ? 14.813 7.274 -6.164 1.00 83.94 72 TYR A C 1
ATOM 541 O O . TYR A 1 72 ? 14.307 7.730 -5.138 1.00 83.94 72 TYR A O 1
ATOM 549 N N . PHE A 1 73 ? 14.470 7.738 -7.371 1.00 86.56 73 PHE A N 1
ATOM 550 C CA . PHE A 1 73 ? 13.496 8.818 -7.548 1.00 86.56 73 PHE A CA 1
ATOM 551 C C . PHE A 1 73 ? 12.086 8.369 -7.166 1.00 86.56 73 PHE A C 1
ATOM 553 O O . PHE A 1 73 ? 11.364 9.127 -6.518 1.00 86.56 73 PHE A O 1
ATOM 560 N N . ALA A 1 74 ? 11.705 7.134 -7.511 1.00 87.25 74 ALA A N 1
ATOM 561 C CA . ALA A 1 74 ? 10.434 6.555 -7.084 1.00 87.25 74 ALA A CA 1
ATOM 562 C C . ALA A 1 74 ? 10.338 6.498 -5.548 1.00 87.25 74 ALA A C 1
ATOM 564 O O . ALA A 1 74 ? 9.337 6.929 -4.972 1.00 87.25 74 ALA A O 1
ATOM 565 N N . TRP A 1 75 ? 11.405 6.054 -4.876 1.00 82.75 75 TRP A N 1
ATOM 566 C CA . TRP A 1 75 ? 11.505 6.036 -3.416 1.00 82.75 75 TRP A CA 1
ATOM 567 C C . TRP A 1 75 ? 11.435 7.427 -2.795 1.00 82.75 75 TRP A C 1
ATOM 569 O O . TRP A 1 75 ? 10.725 7.616 -1.807 1.00 82.75 75 TRP A O 1
ATOM 579 N N . MET A 1 76 ? 12.135 8.409 -3.362 1.00 86.12 76 MET A N 1
ATOM 580 C CA . MET A 1 76 ? 12.113 9.789 -2.877 1.00 86.12 76 MET A CA 1
ATOM 581 C C . MET A 1 76 ? 10.708 10.390 -2.986 1.00 86.12 76 MET A C 1
ATOM 583 O O . MET A 1 76 ? 10.198 10.939 -2.011 1.00 86.12 76 MET A O 1
ATOM 587 N N . ILE A 1 77 ? 10.051 10.232 -4.138 1.00 89.75 77 ILE A N 1
ATOM 588 C CA . ILE A 1 77 ? 8.680 10.706 -4.370 1.00 89.75 77 ILE A CA 1
ATOM 589 C C . ILE A 1 77 ? 7.702 10.031 -3.402 1.00 89.75 77 ILE A C 1
ATOM 591 O O . ILE A 1 77 ? 6.889 10.714 -2.776 1.00 89.75 77 ILE A O 1
ATOM 595 N N . LEU A 1 78 ? 7.807 8.709 -3.228 1.00 87.62 78 LEU A N 1
ATOM 596 C CA . LEU A 1 78 ? 6.997 7.971 -2.262 1.00 87.62 78 LEU A CA 1
ATOM 597 C C . LEU A 1 78 ? 7.242 8.464 -0.834 1.00 87.62 78 LEU A C 1
ATOM 599 O O . LEU A 1 78 ? 6.291 8.700 -0.099 1.00 87.62 78 LEU A O 1
ATOM 603 N N . SER A 1 79 ? 8.495 8.683 -0.448 1.00 84.19 79 SER A N 1
ATOM 604 C CA . SER A 1 79 ? 8.847 9.160 0.892 1.00 84.19 79 SER A CA 1
ATOM 605 C C . SER A 1 79 ? 8.273 10.548 1.163 1.00 84.19 79 SER A C 1
ATOM 607 O O . SER A 1 79 ? 7.658 10.761 2.206 1.00 84.19 79 SER A O 1
ATOM 609 N N . VAL A 1 80 ? 8.404 11.476 0.211 1.00 88.12 80 VAL A N 1
ATOM 610 C CA . VAL A 1 80 ? 7.803 12.816 0.296 1.00 88.12 80 VAL A CA 1
ATOM 611 C C . VAL A 1 80 ? 6.285 12.708 0.434 1.00 88.12 80 VAL A C 1
ATOM 613 O O . VAL A 1 80 ? 5.705 13.315 1.331 1.00 88.12 80 VAL A O 1
ATOM 616 N N . TYR A 1 81 ? 5.635 11.884 -0.388 1.00 90.06 81 TYR A N 1
ATOM 617 C CA . TYR A 1 81 ? 4.200 11.641 -0.262 1.00 90.06 81 TYR A CA 1
ATOM 618 C C . TYR A 1 81 ? 3.822 11.146 1.146 1.00 90.06 81 TYR A C 1
ATOM 620 O O . TYR A 1 81 ? 2.896 11.678 1.764 1.00 90.06 81 TYR A O 1
ATOM 628 N N . MET A 1 82 ? 4.555 10.163 1.679 1.00 85.56 82 MET A N 1
ATOM 629 C CA . MET A 1 82 ? 4.263 9.598 2.996 1.00 85.56 82 MET A CA 1
ATOM 630 C C . MET A 1 82 ? 4.384 10.659 4.096 1.00 85.56 82 MET A C 1
ATOM 632 O O . MET A 1 82 ? 3.483 10.782 4.923 1.00 85.56 82 MET A O 1
ATOM 636 N N . TRP A 1 83 ? 5.451 11.461 4.075 1.00 83.44 83 TRP A N 1
ATOM 637 C CA . TRP A 1 83 ? 5.728 12.480 5.092 1.00 83.44 83 TRP A CA 1
ATOM 638 C C . TRP A 1 83 ? 4.769 13.662 5.072 1.00 83.44 83 TRP A C 1
ATOM 640 O O . TRP A 1 83 ? 4.361 14.133 6.132 1.00 83.44 83 TRP A O 1
ATOM 650 N N . PHE A 1 84 ? 4.429 14.156 3.885 1.00 87.69 84 PHE A N 1
ATOM 651 C CA . PHE A 1 84 ? 3.708 15.420 3.759 1.00 87.69 84 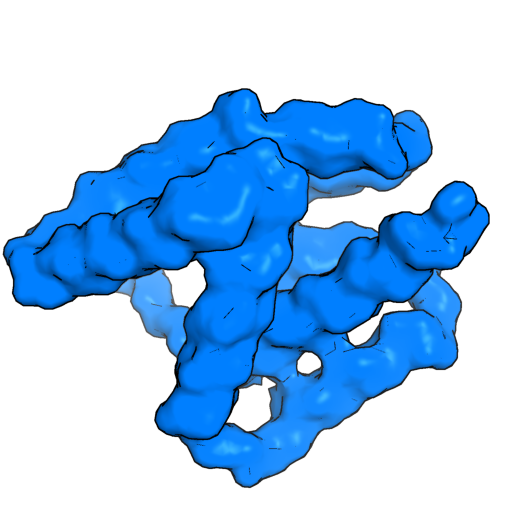PHE A CA 1
ATOM 652 C C . PHE A 1 84 ? 2.205 15.251 3.563 1.00 87.69 84 PHE A C 1
ATOM 654 O O . PHE A 1 84 ? 1.456 16.180 3.855 1.00 87.69 84 PHE A O 1
ATOM 661 N N . LEU A 1 85 ? 1.748 14.089 3.090 1.00 87.56 85 LEU A N 1
ATOM 662 C CA . LEU A 1 85 ? 0.334 13.863 2.789 1.00 87.56 85 LEU A CA 1
ATOM 663 C C . LEU A 1 85 ? -0.245 12.725 3.623 1.00 87.56 85 LEU A C 1
ATOM 665 O O . LEU A 1 85 ? -1.199 12.944 4.369 1.00 87.56 85 LEU A O 1
ATOM 669 N N . HIS A 1 86 ? 0.341 11.530 3.542 1.00 87.06 86 HIS A N 1
ATOM 670 C CA . HIS A 1 86 ? -0.256 10.338 4.145 1.00 87.06 86 HIS A CA 1
ATOM 671 C C . HIS A 1 86 ? -0.242 10.367 5.677 1.00 87.06 86 HIS A C 1
ATOM 673 O O . HIS A 1 86 ? -1.293 10.286 6.311 1.00 87.06 86 HIS A O 1
ATOM 679 N N . ILE A 1 87 ? 0.939 10.521 6.285 1.00 82.88 87 ILE A N 1
ATOM 680 C CA . ILE A 1 87 ? 1.106 10.484 7.743 1.00 82.88 87 ILE A CA 1
ATOM 681 C C . ILE A 1 87 ? 0.330 11.619 8.426 1.00 82.88 87 ILE A C 1
ATOM 683 O O . ILE A 1 87 ? -0.409 11.322 9.365 1.00 82.88 87 ILE A O 1
ATOM 687 N N . PRO A 1 88 ? 0.410 12.894 7.985 1.00 84.00 88 PRO A N 1
ATOM 688 C CA . PRO A 1 88 ? -0.355 13.968 8.619 1.00 84.00 88 PRO A CA 1
ATOM 689 C C . PRO A 1 88 ? -1.863 13.711 8.578 1.00 84.00 88 PRO A C 1
ATOM 691 O O . PRO A 1 88 ? -2.558 13.908 9.576 1.00 84.00 88 PRO A O 1
ATOM 694 N N . LYS A 1 89 ? -2.370 13.205 7.449 1.00 83.88 89 LYS A N 1
ATOM 695 C CA . LYS A 1 89 ? -3.784 12.861 7.301 1.00 83.88 89 LYS A CA 1
ATOM 696 C C . LYS A 1 89 ? -4.182 11.704 8.209 1.00 83.88 89 LYS A C 1
ATOM 698 O O . LYS A 1 89 ? -5.197 11.797 8.898 1.00 83.88 89 LYS A O 1
ATOM 703 N N . GLN A 1 90 ? -3.355 10.667 8.291 1.00 79.56 90 GLN A N 1
ATOM 704 C CA . GLN A 1 90 ? -3.569 9.554 9.207 1.00 79.56 90 GLN A CA 1
ATOM 705 C C . GLN A 1 90 ? -3.599 10.027 10.669 1.00 79.56 90 GLN A C 1
ATOM 707 O O . GLN A 1 90 ? -4.522 9.664 11.396 1.00 79.56 90 GLN A O 1
ATOM 712 N N . ILE A 1 91 ? -2.669 10.903 11.069 1.00 81.81 91 ILE A N 1
ATOM 713 C CA . ILE A 1 91 ? -2.615 11.498 12.414 1.00 81.81 91 ILE A CA 1
ATOM 714 C C . ILE A 1 91 ? -3.888 12.296 12.726 1.00 81.81 91 ILE A C 1
ATOM 716 O O . ILE A 1 91 ? -4.443 12.189 13.816 1.00 81.81 91 ILE A O 1
ATOM 720 N N . SER A 1 92 ? -4.393 13.071 11.762 1.00 79.25 92 SER A N 1
ATOM 721 C CA . SER A 1 92 ? -5.613 13.869 11.956 1.00 79.25 92 SER A CA 1
ATOM 722 C C . SER A 1 92 ? -6.875 13.026 12.187 1.00 79.25 92 SER A C 1
ATOM 724 O O . SER A 1 92 ? -7.833 13.501 12.788 1.00 79.25 92 SER A O 1
ATOM 726 N N . SER A 1 93 ? -6.872 11.774 11.720 1.00 75.50 93 SER A N 1
ATOM 727 C CA . SER A 1 93 ? -8.023 10.863 11.773 1.00 75.50 93 SER A CA 1
ATOM 728 C C . SER A 1 93 ? -7.993 9.866 12.936 1.00 75.50 93 SER A C 1
ATOM 730 O O . SER A 1 93 ? -8.928 9.086 13.108 1.00 75.50 93 SER A O 1
ATOM 732 N N . ASN A 1 94 ? -6.911 9.859 13.711 1.00 77.38 94 ASN A N 1
ATOM 733 C CA . ASN A 1 94 ? -6.621 8.841 14.712 1.00 77.38 94 ASN A CA 1
ATOM 734 C C . ASN A 1 94 ? -6.658 9.415 16.133 1.00 77.38 94 ASN A C 1
ATOM 736 O O . ASN A 1 94 ? -6.533 10.619 16.360 1.00 77.38 94 ASN A O 1
ATOM 740 N N . THR A 1 95 ? -6.814 8.524 17.110 1.00 77.12 95 THR A N 1
ATOM 741 C CA . THR A 1 95 ? -6.708 8.878 18.532 1.00 77.12 95 THR A CA 1
ATOM 742 C C . THR A 1 95 ? -5.265 9.231 18.909 1.00 77.12 95 THR A C 1
ATOM 744 O O . THR A 1 95 ? -4.313 8.857 18.225 1.00 77.12 95 THR A O 1
ATOM 747 N N . GLU A 1 96 ? -5.065 9.914 20.039 1.00 77.31 96 GLU A N 1
ATOM 748 C CA . GLU A 1 96 ? -3.729 10.324 20.499 1.00 77.31 96 GLU A CA 1
ATOM 749 C C . GLU A 1 96 ? -2.753 9.137 20.654 1.00 77.31 96 GLU A C 1
ATOM 751 O O . GLU A 1 96 ? -1.579 9.227 20.286 1.00 77.31 96 GLU A O 1
ATOM 756 N N . THR A 1 97 ? -3.244 8.000 21.154 1.00 72.38 97 THR A N 1
ATOM 757 C CA . THR A 1 97 ? -2.460 6.765 21.313 1.00 72.38 97 THR A CA 1
ATOM 758 C C . THR A 1 97 ? -2.041 6.183 19.964 1.00 72.38 97 THR A C 1
ATOM 760 O O . THR A 1 97 ? -0.888 5.790 19.787 1.00 72.38 97 THR A O 1
ATOM 763 N N . GLU A 1 98 ? -2.948 6.175 18.988 1.00 72.69 98 GLU A N 1
ATOM 764 C CA . GLU A 1 98 ? -2.670 5.709 17.626 1.00 72.69 98 GLU A CA 1
ATOM 765 C C . GLU A 1 98 ? -1.690 6.645 16.905 1.00 72.69 98 GLU A C 1
ATOM 767 O O . GLU A 1 98 ? -0.793 6.184 16.201 1.00 72.69 98 GLU A O 1
ATOM 772 N N . ASN A 1 99 ? -1.789 7.955 17.139 1.00 76.81 99 ASN A N 1
ATOM 773 C CA . ASN A 1 99 ? -0.870 8.948 16.580 1.00 76.81 99 ASN A CA 1
ATOM 774 C C . ASN A 1 99 ? 0.565 8.715 17.045 1.00 76.81 99 ASN A C 1
ATOM 776 O O . ASN A 1 99 ? 1.484 8.718 16.226 1.00 76.81 99 ASN A O 1
ATOM 780 N N . LYS A 1 100 ? 0.754 8.440 18.341 1.00 75.38 100 LYS A N 1
ATOM 781 C CA . LYS A 1 100 ? 2.062 8.082 18.907 1.00 75.38 100 LYS A CA 1
ATOM 782 C C . LYS A 1 100 ? 2.629 6.822 18.247 1.00 75.38 100 LYS A C 1
ATOM 784 O O . LYS A 1 100 ? 3.798 6.812 17.877 1.00 75.38 100 LYS A O 1
ATOM 789 N N . GLN A 1 101 ? 1.808 5.793 18.028 1.00 73.94 101 GLN A N 1
ATOM 790 C CA . GLN A 1 101 ? 2.238 4.561 17.354 1.00 73.94 101 GLN A CA 1
ATOM 791 C C . GLN A 1 101 ? 2.632 4.797 15.891 1.00 73.94 101 GLN A C 1
ATOM 793 O O . GLN A 1 101 ? 3.679 4.307 15.465 1.00 73.94 101 GLN A O 1
ATOM 798 N N . VAL A 1 102 ? 1.845 5.566 15.132 1.00 74.94 102 VAL A N 1
ATOM 799 C CA . VAL A 1 102 ? 2.154 5.920 13.735 1.00 74.94 102 VAL A CA 1
ATOM 800 C C . VAL A 1 102 ? 3.470 6.698 13.661 1.00 74.94 102 VAL A C 1
ATOM 802 O O . VAL A 1 102 ? 4.371 6.302 12.923 1.00 74.94 102 VAL A O 1
ATOM 805 N N . LEU A 1 103 ? 3.630 7.743 14.478 1.00 77.81 103 LEU A N 1
ATOM 806 C CA . LEU A 1 103 ? 4.856 8.546 14.540 1.00 77.81 103 LEU A CA 1
ATOM 807 C C . LEU A 1 103 ? 6.081 7.706 14.916 1.00 77.81 103 LEU A C 1
ATOM 809 O O . LEU A 1 103 ? 7.084 7.757 14.209 1.00 77.81 103 LEU A O 1
ATOM 813 N N . CYS A 1 104 ? 5.997 6.892 15.973 1.00 75.75 104 CYS A N 1
ATOM 814 C CA . CYS A 1 104 ? 7.085 5.997 16.375 1.00 75.75 104 CYS A CA 1
ATOM 815 C C . CYS A 1 104 ? 7.450 5.011 15.260 1.00 75.75 104 CYS A C 1
ATOM 817 O O . CYS A 1 104 ? 8.629 4.824 14.975 1.00 75.75 104 CYS A O 1
ATOM 819 N N . SER A 1 105 ? 6.457 4.412 14.598 1.00 72.44 105 SER A N 1
ATOM 820 C CA . SER A 1 105 ? 6.693 3.462 13.505 1.00 72.44 105 SER A CA 1
ATOM 821 C C . SER A 1 105 ? 7.445 4.120 12.351 1.00 72.44 105 SER A C 1
ATOM 823 O O . SER A 1 105 ? 8.417 3.567 11.850 1.00 72.44 105 SER A O 1
ATOM 825 N N . PHE A 1 106 ? 7.038 5.321 11.940 1.00 73.38 106 PHE A N 1
ATOM 826 C CA . PHE A 1 106 ? 7.682 6.010 10.824 1.00 73.38 106 PHE A CA 1
ATOM 827 C C . PHE A 1 106 ? 9.059 6.567 11.184 1.00 73.38 106 PHE A C 1
ATOM 829 O O . PHE A 1 106 ? 10.000 6.360 10.424 1.00 73.38 106 PHE A O 1
ATOM 836 N N . ILE A 1 107 ? 9.216 7.204 12.346 1.00 78.25 107 ILE A N 1
ATOM 837 C CA . ILE A 1 107 ? 10.506 7.760 12.781 1.00 78.25 107 ILE A CA 1
ATOM 838 C C . ILE A 1 107 ? 11.546 6.649 12.962 1.00 78.25 107 ILE A C 1
ATOM 840 O O . ILE A 1 107 ? 12.680 6.798 12.513 1.00 78.25 107 ILE A O 1
ATOM 844 N N . CYS A 1 108 ? 11.172 5.523 13.575 1.00 71.31 108 CYS A N 1
ATOM 845 C CA . CYS A 1 108 ? 12.109 4.428 13.826 1.00 71.31 108 CYS A CA 1
ATOM 846 C C . CYS A 1 108 ? 12.458 3.644 12.558 1.00 71.31 108 CYS A C 1
ATOM 848 O O . CYS A 1 108 ? 13.570 3.133 12.443 1.00 71.31 108 CYS A O 1
ATOM 850 N N . LEU A 1 109 ? 11.526 3.527 11.608 1.00 70.62 109 LEU A N 1
ATOM 851 C CA . LEU A 1 109 ? 11.725 2.667 10.446 1.00 70.62 109 LEU A CA 1
ATOM 852 C C . LEU A 1 109 ? 12.229 3.417 9.202 1.00 70.62 109 LEU A C 1
ATOM 854 O O . LEU A 1 109 ? 12.807 2.780 8.327 1.00 70.62 109 LEU A O 1
ATOM 858 N N . LEU A 1 110 ? 12.088 4.743 9.104 1.00 70.94 110 LEU A N 1
ATOM 859 C CA . LEU A 1 110 ? 12.573 5.503 7.942 1.00 70.94 110 LEU A CA 1
ATOM 860 C C . LEU A 1 110 ? 14.105 5.440 7.749 1.00 70.94 110 LEU A C 1
ATOM 862 O O . LEU A 1 110 ? 14.537 5.190 6.622 1.00 70.94 110 LEU A O 1
ATOM 866 N N . PRO A 1 111 ? 14.948 5.600 8.792 1.00 70.12 111 PRO A N 1
ATOM 867 C CA . PRO A 1 111 ? 16.401 5.492 8.634 1.00 70.12 111 PRO A CA 1
ATOM 868 C C . PRO A 1 111 ? 16.819 4.089 8.189 1.00 70.12 111 PRO A C 1
ATOM 870 O O . PRO A 1 111 ? 17.712 3.930 7.362 1.00 70.12 111 PRO A O 1
ATOM 873 N N . ILE A 1 112 ? 16.120 3.067 8.690 1.00 69.50 112 ILE A N 1
ATOM 874 C CA . ILE A 1 112 ? 16.345 1.669 8.313 1.00 69.50 112 ILE A CA 1
ATOM 875 C C . ILE A 1 112 ? 15.939 1.451 6.847 1.00 69.50 112 ILE A C 1
ATOM 877 O O . ILE A 1 112 ? 16.658 0.782 6.111 1.00 69.50 112 ILE A O 1
ATOM 881 N N . ALA A 1 113 ? 14.836 2.057 6.392 1.00 67.31 113 ALA A N 1
ATOM 882 C CA . ALA A 1 113 ? 14.388 1.971 5.000 1.00 67.31 113 ALA A CA 1
ATOM 883 C C . ALA A 1 113 ? 15.406 2.588 4.037 1.00 67.31 113 ALA A C 1
ATOM 885 O O . ALA A 1 113 ? 15.698 1.993 3.005 1.00 67.31 113 ALA A O 1
ATOM 886 N N . TYR A 1 114 ? 15.978 3.736 4.404 1.00 72.75 114 TYR A N 1
ATOM 887 C CA . TYR A 1 114 ? 17.016 4.392 3.615 1.00 72.75 114 TYR A CA 1
ATOM 888 C C . TYR A 1 114 ? 18.289 3.539 3.513 1.00 72.75 114 TYR A C 1
ATOM 890 O O . TYR A 1 114 ? 18.824 3.357 2.425 1.00 72.75 114 TYR A O 1
ATOM 898 N N . ILE A 1 115 ? 18.742 2.951 4.627 1.00 75.38 115 ILE A N 1
ATOM 899 C CA . ILE A 1 115 ? 19.938 2.090 4.653 1.00 75.38 115 ILE A CA 1
ATOM 900 C C . ILE A 1 115 ? 19.728 0.801 3.842 1.00 75.38 115 ILE A C 1
ATOM 902 O O . ILE A 1 115 ? 20.665 0.287 3.240 1.00 75.38 115 ILE A O 1
ATOM 906 N N . MET A 1 116 ? 18.507 0.262 3.828 1.00 68.94 116 MET A N 1
ATOM 907 C CA . MET A 1 116 ? 18.196 -1.027 3.201 1.00 68.94 116 MET A CA 1
ATOM 908 C C . MET A 1 116 ? 17.626 -0.921 1.779 1.00 68.94 116 MET A C 1
ATOM 910 O O . MET A 1 116 ? 17.192 -1.942 1.242 1.00 68.94 116 MET A O 1
ATOM 914 N N . GLN A 1 117 ? 17.610 0.269 1.167 1.00 69.88 117 GLN A N 1
ATOM 915 C CA . GLN A 1 117 ? 16.922 0.508 -0.110 1.00 69.88 117 GLN A CA 1
ATOM 916 C C . GLN A 1 117 ? 17.389 -0.427 -1.245 1.00 69.88 117 GLN A C 1
ATOM 918 O O . GLN A 1 117 ? 16.558 -0.911 -2.010 1.00 69.88 117 GLN A O 1
ATOM 923 N N . ASP A 1 118 ? 18.685 -0.752 -1.297 1.00 65.75 118 ASP A N 1
ATOM 924 C CA . ASP A 1 118 ? 19.295 -1.546 -2.376 1.00 65.75 118 ASP A CA 1
ATOM 925 C C . ASP A 1 118 ? 19.158 -3.066 -2.172 1.00 65.75 118 ASP A C 1
ATOM 927 O O . ASP A 1 118 ? 19.346 -3.852 -3.098 1.00 65.75 118 ASP A O 1
ATOM 931 N N . SER A 1 119 ? 18.795 -3.496 -0.962 1.00 62.22 119 SER A N 1
ATOM 932 C CA . SER A 1 119 ? 18.656 -4.913 -0.586 1.00 62.22 119 SER A CA 1
ATOM 933 C C . SER A 1 119 ? 17.195 -5.367 -0.550 1.00 62.22 119 SER A C 1
ATOM 935 O O . SER A 1 119 ? 16.874 -6.443 -0.037 1.00 62.22 119 SER A O 1
ATOM 937 N N . PHE A 1 120 ? 16.277 -4.525 -1.023 1.00 64.88 120 PHE A N 1
ATOM 938 C CA . PHE A 1 120 ? 14.859 -4.703 -0.771 1.00 64.88 120 PHE A CA 1
ATOM 939 C C . PHE A 1 120 ? 14.156 -5.511 -1.862 1.00 64.88 120 PHE A C 1
ATOM 941 O O . PHE A 1 120 ? 13.888 -5.019 -2.955 1.00 64.88 120 PHE A O 1
ATOM 948 N N . VAL A 1 121 ? 13.752 -6.735 -1.515 1.00 68.44 121 VAL A N 1
ATOM 949 C CA . VAL A 1 121 ? 12.813 -7.531 -2.311 1.00 68.44 121 VAL A CA 1
ATOM 950 C C . VAL A 1 121 ? 11.447 -7.493 -1.636 1.00 68.44 121 VAL A C 1
ATOM 952 O O . VAL A 1 121 ? 11.284 -7.942 -0.499 1.00 68.44 121 VAL A O 1
ATOM 955 N N . PHE A 1 122 ? 10.449 -6.942 -2.328 1.00 72.75 122 PHE A N 1
ATOM 956 C CA . PHE A 1 122 ? 9.074 -6.929 -1.837 1.00 72.75 122 PHE A CA 1
ATOM 957 C C . PHE A 1 122 ? 8.350 -8.210 -2.240 1.00 72.75 122 PHE A C 1
ATOM 959 O O . PHE A 1 122 ? 7.651 -8.264 -3.253 1.00 72.75 122 PHE A O 1
ATOM 966 N N . ASP A 1 123 ? 8.574 -9.257 -1.450 1.00 84.69 123 ASP A N 1
ATOM 967 C CA . ASP A 1 123 ? 8.018 -10.575 -1.720 1.00 84.69 123 ASP A CA 1
ATOM 968 C C . ASP A 1 123 ? 6.479 -10.623 -1.616 1.00 84.69 123 ASP A C 1
ATOM 970 O O . ASP A 1 123 ? 5.800 -9.736 -1.082 1.00 84.69 123 ASP A O 1
ATOM 974 N N . THR A 1 124 ? 5.920 -11.710 -2.143 1.00 87.12 124 THR A N 1
ATOM 975 C CA . THR A 1 124 ? 4.483 -11.984 -2.162 1.00 87.12 124 THR A CA 1
ATOM 976 C C . THR A 1 124 ? 3.863 -11.986 -0.759 1.00 87.12 124 THR A C 1
ATOM 978 O O . THR A 1 124 ? 2.717 -11.575 -0.590 1.00 87.12 124 THR A O 1
ATOM 981 N N . PHE A 1 125 ? 4.583 -12.440 0.267 1.00 88.75 125 PHE A N 1
ATOM 982 C CA . PHE A 1 125 ? 4.060 -12.506 1.632 1.00 88.75 125 PHE A CA 1
ATOM 983 C C . PHE A 1 125 ? 3.888 -11.103 2.229 1.00 88.75 125 PHE A C 1
ATOM 985 O O . PHE A 1 125 ? 2.836 -10.783 2.789 1.00 88.75 125 PHE A O 1
A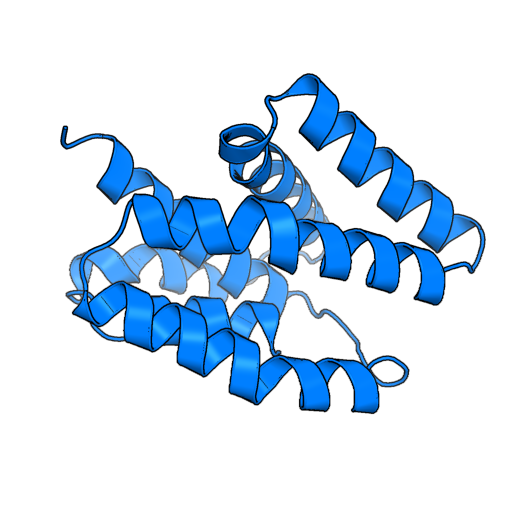TOM 992 N N . LEU A 1 126 ? 4.868 -10.223 2.023 1.00 87.31 126 LEU A N 1
ATOM 993 C CA . LEU A 1 126 ? 4.810 -8.829 2.454 1.00 87.31 126 LEU A CA 1
ATOM 994 C C . LEU A 1 126 ? 3.684 -8.057 1.759 1.00 87.31 126 LEU A C 1
ATOM 996 O O . LEU A 1 126 ? 2.987 -7.277 2.409 1.00 87.31 126 LEU A O 1
ATOM 1000 N N . GLN A 1 127 ? 3.455 -8.299 0.466 1.00 89.50 127 GLN A N 1
ATOM 1001 C CA . GLN A 1 127 ? 2.323 -7.711 -0.255 1.00 89.50 127 GLN A CA 1
ATOM 1002 C C . GLN A 1 127 ? 0.979 -8.123 0.362 1.00 89.50 127 GLN A C 1
ATOM 1004 O O . GLN A 1 127 ? 0.110 -7.273 0.567 1.00 89.50 127 GLN A O 1
ATOM 1009 N N . LYS A 1 128 ? 0.816 -9.404 0.728 1.00 90.69 128 LYS A N 1
ATOM 1010 C CA . LYS A 1 128 ? -0.401 -9.897 1.397 1.00 90.69 128 LYS A CA 1
ATOM 1011 C C . LYS A 1 128 ? -0.619 -9.242 2.759 1.00 90.69 128 LYS A C 1
ATOM 1013 O O . LYS A 1 128 ? -1.759 -8.914 3.088 1.00 90.69 128 LYS A O 1
ATOM 1018 N N . ILE A 1 129 ? 0.450 -9.009 3.525 1.00 90.06 129 ILE A N 1
ATOM 1019 C CA . ILE A 1 129 ? 0.391 -8.256 4.788 1.00 90.06 129 ILE A CA 1
ATOM 1020 C C . ILE A 1 129 ? -0.164 -6.847 4.550 1.00 90.06 129 ILE A C 1
ATOM 1022 O O . ILE A 1 129 ? -1.105 -6.439 5.229 1.00 90.06 129 ILE A O 1
ATOM 1026 N N . VAL A 1 130 ? 0.354 -6.122 3.553 1.00 88.75 130 VAL A N 1
ATOM 1027 C CA . VAL A 1 130 ? -0.122 -4.759 3.264 1.00 88.75 130 VAL A CA 1
ATOM 1028 C C . VAL A 1 130 ? -1.574 -4.753 2.785 1.00 88.75 130 VAL A C 1
ATOM 1030 O O . VAL A 1 130 ? -2.366 -3.938 3.251 1.00 88.75 130 VAL A O 1
ATOM 1033 N N . VAL A 1 131 ? -1.961 -5.684 1.909 1.00 90.19 131 VAL A N 1
ATOM 1034 C CA . VAL A 1 131 ? -3.363 -5.830 1.480 1.00 90.19 131 VAL A CA 1
ATOM 1035 C C . VAL A 1 131 ? -4.278 -6.071 2.683 1.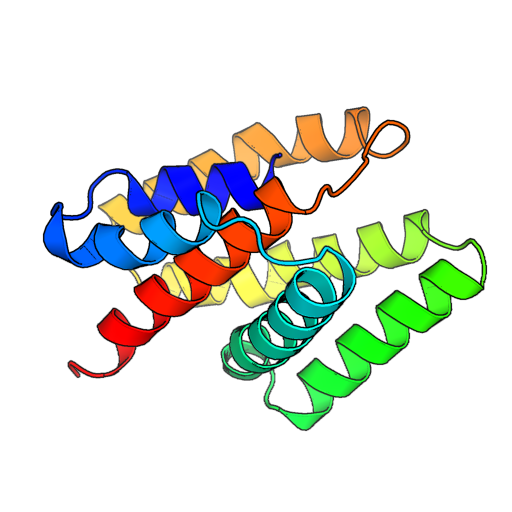00 90.19 131 VAL A C 1
ATOM 1037 O O . VAL A 1 131 ? -5.312 -5.413 2.805 1.00 90.19 131 VAL A O 1
ATOM 1040 N N . SER A 1 132 ? -3.879 -6.957 3.599 1.00 90.94 132 SER A N 1
ATOM 1041 C CA . SER A 1 132 ? -4.641 -7.270 4.815 1.00 90.94 132 SER A CA 1
ATOM 1042 C C . SER A 1 132 ? -4.850 -6.025 5.675 1.00 90.94 132 SER A C 1
ATOM 1044 O O . SER A 1 132 ? -5.984 -5.711 6.035 1.00 90.94 132 SER A O 1
ATOM 1046 N N . HIS A 1 133 ? -3.787 -5.256 5.918 1.00 89.25 133 HIS A N 1
ATOM 1047 C CA . HIS A 1 133 ? -3.874 -3.987 6.635 1.00 89.25 133 HIS A CA 1
ATOM 1048 C C . HIS A 1 133 ? -4.831 -2.996 5.964 1.00 89.25 133 HIS A C 1
ATOM 1050 O O . HIS A 1 133 ? -5.678 -2.396 6.627 1.00 89.25 133 HIS A O 1
ATOM 1056 N N . ILE A 1 134 ? -4.736 -2.829 4.639 1.00 88.88 134 ILE A N 1
ATOM 1057 C CA . ILE A 1 134 ? -5.611 -1.912 3.897 1.00 88.88 134 ILE A CA 1
ATOM 1058 C C . ILE A 1 134 ? -7.079 -2.286 4.122 1.00 88.88 134 ILE A C 1
ATOM 1060 O O . ILE A 1 134 ? -7.897 -1.396 4.360 1.00 88.88 134 ILE A O 1
ATOM 1064 N N . VAL A 1 135 ? -7.417 -3.580 4.090 1.00 88.19 135 VAL A N 1
ATOM 1065 C CA . VAL A 1 135 ? -8.780 -4.075 4.344 1.00 88.19 135 VAL A CA 1
ATOM 1066 C C . VAL A 1 135 ? -9.246 -3.720 5.758 1.00 88.19 135 VAL A C 1
ATOM 1068 O O . VAL A 1 135 ? -10.342 -3.176 5.915 1.00 88.19 135 VAL A O 1
ATOM 1071 N N . ILE A 1 136 ? -8.416 -3.957 6.776 1.00 86.12 136 ILE A N 1
ATOM 1072 C CA . ILE A 1 136 ? -8.744 -3.643 8.176 1.00 86.12 136 ILE A CA 1
ATOM 1073 C C . ILE A 1 136 ? -8.960 -2.134 8.350 1.00 86.12 136 ILE A C 1
ATOM 1075 O O . ILE A 1 136 ? -9.977 -1.701 8.894 1.00 86.12 136 ILE A O 1
ATOM 1079 N N . SER A 1 137 ? -8.053 -1.314 7.817 1.00 80.25 137 SER A N 1
ATOM 1080 C CA . SER A 1 137 ? -8.122 0.150 7.877 1.00 80.25 137 SER A CA 1
ATOM 1081 C C . SER A 1 137 ? -9.335 0.740 7.142 1.00 80.25 137 SER A C 1
ATOM 1083 O O . SER A 1 137 ? -9.719 1.887 7.387 1.00 80.25 137 SER A O 1
ATOM 1085 N N . ARG A 1 138 ? -10.005 -0.011 6.254 1.00 72.31 138 ARG A N 1
ATOM 1086 C CA . ARG A 1 138 ? -11.266 0.447 5.648 1.00 72.31 138 ARG A CA 1
ATOM 1087 C C . ARG A 1 138 ? -12.467 0.342 6.570 1.00 72.31 138 ARG A C 1
ATOM 1089 O O . ARG A 1 138 ? -13.294 1.249 6.516 1.00 72.31 138 ARG A O 1
ATOM 1096 N N . LYS A 1 139 ? -12.551 -0.702 7.397 1.00 61.25 139 LYS A N 1
ATOM 1097 C CA . LYS A 1 139 ? -13.701 -0.942 8.286 1.00 61.25 139 LYS A CA 1
ATOM 1098 C C . LYS A 1 139 ? -13.919 0.205 9.277 1.00 61.25 139 LYS A C 1
ATOM 1100 O O . LYS A 1 139 ? -15.050 0.633 9.465 1.00 61.25 139 LYS A O 1
ATOM 1105 N N . LYS A 1 140 ? -12.835 0.768 9.820 1.00 59.34 140 LYS A N 1
ATOM 1106 C CA . LYS A 1 140 ? -12.869 1.885 10.785 1.00 59.34 140 LYS A CA 1
ATOM 1107 C C . LYS A 1 140 ? -13.487 3.178 10.219 1.00 59.34 140 LYS A C 1
ATOM 1109 O O . LYS A 1 140 ? -14.032 3.982 10.959 1.00 59.34 140 LYS A O 1
ATOM 1114 N N . SER A 1 141 ? -13.427 3.379 8.902 1.00 53.28 141 SER A N 1
ATOM 1115 C CA . SER A 1 141 ? -13.914 4.600 8.238 1.00 53.28 141 SER A CA 1
ATOM 1116 C C . SER A 1 141 ? -15.420 4.589 7.937 1.00 53.28 141 SER A C 1
ATOM 1118 O O . SER A 1 141 ? -15.920 5.590 7.436 1.00 53.28 141 SER A O 1
ATOM 1120 N N . GLN A 1 142 ? -16.129 3.478 8.168 1.00 51.03 142 GLN A N 1
ATOM 1121 C CA . GLN A 1 142 ? -17.563 3.339 7.856 1.00 51.03 142 GLN A CA 1
ATOM 1122 C C . GLN A 1 142 ? -18.473 3.445 9.090 1.00 51.03 142 GLN A C 1
ATOM 1124 O O . GLN A 1 142 ? -19.686 3.325 8.961 1.00 51.03 142 GLN A O 1
ATOM 1129 N N . THR A 1 143 ? -17.903 3.645 10.279 1.00 50.81 143 THR A N 1
ATOM 1130 C CA . THR A 1 143 ? -18.634 3.732 11.555 1.00 50.81 143 THR A CA 1
ATOM 1131 C C . THR A 1 143 ? -18.837 5.170 12.050 1.00 50.81 143 THR A C 1
ATOM 1133 O O . THR A 1 143 ? -19.139 5.359 13.226 1.00 50.81 143 THR A O 1
ATOM 1136 N N . HIS A 1 144 ? -18.666 6.166 11.177 1.00 43.56 144 HIS A N 1
ATOM 1137 C CA . HIS A 1 144 ? -18.938 7.581 11.444 1.00 43.56 144 HIS A CA 1
ATOM 1138 C C . HIS A 1 144 ? -20.013 8.111 10.501 1.00 43.56 144 HIS A C 1
ATOM 1140 O O . HIS A 1 144 ? -19.910 7.816 9.288 1.00 43.56 144 HIS A O 1
#

Foldseek 3Di:
DLLLVLLCQLCVPPDPVLLVLLVLLVDPDDLVVLVVLLLVLQLVLCCVFVHNVVSVVLSVVLVVCVVVVNNVVSVVSVVCCCVPTVLVVVLVVDDPVSNVSSVCSCVVCVVVCVVCVVVDDCGSSSSSSNSSSSVSVVVVVVPD